Protein AF-M5BL30-F1 (afdb_monomer_lite)

Structure (mmCIF, N/CA/C/O backbone):
data_AF-M5BL30-F1
#
_entry.id   AF-M5BL30-F1
#
loop_
_atom_site.group_PDB
_atom_site.id
_atom_site.type_symbol
_atom_site.label_atom_id
_atom_site.label_alt_id
_atom_site.label_comp_id
_atom_site.label_asym_id
_atom_site.label_entity_id
_atom_site.label_seq_id
_atom_site.pdbx_PDB_ins_code
_atom_site.Cartn_x
_atom_site.Cartn_y
_atom_site.Cartn_z
_atom_site.occupancy
_atom_site.B_iso_or_equiv
_atom_site.auth_seq_id
_atom_site.auth_comp_id
_atom_site.auth_asym_id
_atom_site.auth_atom_id
_atom_site.pdbx_PDB_model_num
ATOM 1 N N . MET A 1 1 ? 35.097 -6.570 -5.858 1.00 52.31 1 MET A N 1
ATOM 2 C CA . MET A 1 1 ? 33.820 -5.839 -6.022 1.00 52.31 1 MET A CA 1
ATOM 3 C C . MET A 1 1 ? 34.063 -4.406 -5.584 1.00 52.31 1 MET A C 1
ATOM 5 O O . MET A 1 1 ? 34.631 -4.227 -4.517 1.00 52.31 1 MET A O 1
ATOM 9 N N . ASN A 1 2 ? 33.732 -3.412 -6.411 1.00 63.06 2 ASN A N 1
ATOM 10 C CA . ASN A 1 2 ? 33.927 -2.003 -6.051 1.00 63.06 2 ASN A CA 1
ATOM 11 C C . ASN A 1 2 ? 32.911 -1.601 -4.976 1.00 63.06 2 ASN A C 1
ATOM 13 O O . ASN A 1 2 ? 31.723 -1.885 -5.130 1.00 63.06 2 ASN A O 1
ATOM 17 N N . SER A 1 3 ? 33.374 -0.952 -3.908 1.00 68.62 3 SER A N 1
ATOM 18 C CA . SER A 1 3 ? 32.502 -0.424 -2.857 1.00 68.62 3 SER A CA 1
ATOM 19 C C . SER A 1 3 ? 31.515 0.599 -3.439 1.00 68.62 3 SER A C 1
ATOM 21 O O . SER A 1 3 ? 31.918 1.400 -4.291 1.00 68.62 3 SER A O 1
ATOM 23 N N . PRO A 1 4 ? 30.239 0.609 -3.010 1.00 81.81 4 PRO A N 1
ATOM 24 C CA . PRO A 1 4 ? 29.273 1.578 -3.508 1.00 81.81 4 PRO A CA 1
ATOM 25 C C . PRO A 1 4 ? 29.688 2.996 -3.106 1.00 81.81 4 PRO A C 1
ATOM 27 O O . PRO A 1 4 ? 30.114 3.235 -1.975 1.00 81.81 4 PRO A O 1
ATOM 30 N N . ALA A 1 5 ? 29.543 3.948 -4.028 1.00 87.69 5 ALA A N 1
ATOM 31 C CA . ALA A 1 5 ? 29.752 5.356 -3.717 1.00 87.69 5 ALA A CA 1
ATOM 32 C C . ALA A 1 5 ? 28.683 5.852 -2.718 1.00 87.69 5 ALA A C 1
ATOM 34 O O . ALA A 1 5 ? 27.534 5.403 -2.789 1.00 87.69 5 ALA A O 1
ATOM 35 N N . PRO A 1 6 ? 29.026 6.779 -1.805 1.00 92.19 6 PRO A N 1
ATOM 36 C CA . PRO A 1 6 ? 28.062 7.348 -0.871 1.00 92.19 6 PRO A CA 1
ATOM 37 C C . PRO A 1 6 ? 26.966 8.132 -1.604 1.00 92.19 6 PRO A C 1
ATOM 39 O O . PRO A 1 6 ? 27.217 8.819 -2.598 1.00 92.19 6 PRO A O 1
ATOM 42 N N . ASP A 1 7 ? 25.741 8.054 -1.087 1.00 90.81 7 ASP A N 1
ATOM 43 C CA . ASP A 1 7 ? 24.611 8.844 -1.564 1.00 90.81 7 ASP A CA 1
ATOM 44 C C . ASP A 1 7 ? 24.897 10.342 -1.384 1.00 90.81 7 ASP A C 1
ATOM 46 O O . ASP A 1 7 ? 25.247 10.800 -0.297 1.00 90.81 7 ASP A O 1
ATOM 50 N N . LYS A 1 8 ? 24.721 11.131 -2.449 1.00 93.19 8 LYS A N 1
ATOM 51 C CA . LYS A 1 8 ? 25.071 12.562 -2.453 1.00 93.19 8 LYS A CA 1
ATOM 52 C C . LYS A 1 8 ? 24.226 13.412 -1.497 1.00 93.19 8 LYS A C 1
ATOM 54 O O . LYS A 1 8 ? 24.670 14.488 -1.111 1.00 93.19 8 LYS A O 1
ATOM 59 N N . ARG A 1 9 ? 23.009 12.981 -1.147 1.00 93.50 9 ARG A N 1
ATOM 60 C CA . ARG A 1 9 ? 22.112 13.721 -0.242 1.00 93.50 9 ARG A CA 1
ATOM 61 C C . ARG A 1 9 ? 22.415 13.434 1.221 1.00 93.50 9 ARG A C 1
ATOM 63 O O . ARG A 1 9 ? 22.217 14.319 2.046 1.00 93.50 9 ARG A O 1
ATOM 70 N N . THR A 1 10 ? 22.811 12.206 1.557 1.00 93.88 10 THR A N 1
ATOM 71 C CA . THR A 1 10 ? 22.962 11.787 2.963 1.00 93.88 10 THR A CA 1
ATOM 72 C C . THR A 1 10 ? 24.403 11.510 3.377 1.00 93.88 10 THR A C 1
ATOM 74 O O . THR A 1 10 ? 24.669 11.410 4.573 1.00 93.88 10 THR A O 1
ATOM 77 N N . GLY A 1 11 ? 25.321 11.358 2.418 1.00 94.19 11 GLY A N 1
ATOM 78 C CA . GLY A 1 11 ? 26.706 10.940 2.644 1.00 94.19 11 GLY A CA 1
ATOM 79 C C . GLY A 1 11 ? 26.853 9.476 3.072 1.00 94.19 11 GLY A C 1
ATOM 80 O O . GLY A 1 11 ? 27.962 9.039 3.369 1.00 94.19 11 GLY A O 1
ATOM 81 N N . LYS A 1 12 ? 25.756 8.709 3.129 1.00 94.12 12 LYS A N 1
ATOM 82 C CA . LYS A 1 12 ? 25.752 7.317 3.596 1.00 94.12 12 LYS A CA 1
ATOM 83 C C . LYS A 1 12 ? 25.902 6.348 2.430 1.00 94.12 12 LYS A C 1
ATOM 85 O O . LYS A 1 12 ? 25.410 6.603 1.334 1.00 94.12 12 LYS A O 1
ATOM 90 N N . ILE A 1 13 ? 26.542 5.213 2.687 1.00 93.81 13 ILE A N 1
ATOM 91 C CA . ILE A 1 13 ? 26.567 4.081 1.759 1.00 93.81 13 ILE A CA 1
ATOM 92 C C . ILE A 1 13 ? 25.325 3.231 2.027 1.00 93.81 13 ILE A C 1
ATOM 94 O O . ILE A 1 13 ? 25.030 2.906 3.177 1.00 93.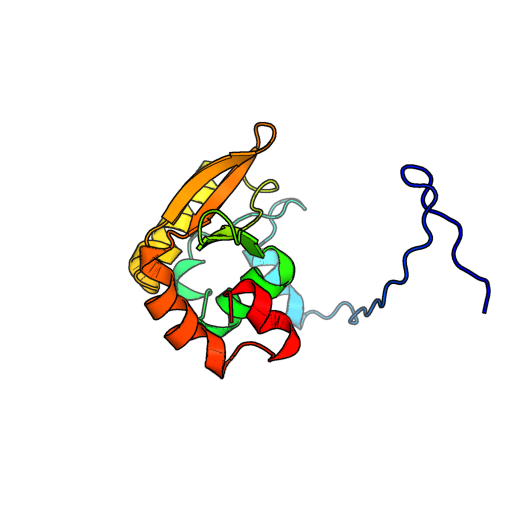81 13 ILE A O 1
ATOM 98 N N . TYR A 1 14 ? 24.600 2.892 0.965 1.00 90.81 14 TYR A N 1
ATOM 99 C CA . TYR A 1 14 ? 23.447 2.002 1.022 1.00 90.81 14 TYR A CA 1
ATOM 100 C C . TYR A 1 14 ? 23.737 0.752 0.208 1.00 90.81 14 TYR A C 1
ATOM 102 O O . TYR A 1 14 ? 24.211 0.831 -0.926 1.00 90.81 14 TYR A O 1
ATOM 110 N N . GLU A 1 15 ? 23.405 -0.397 0.778 1.00 91.94 15 GLU A N 1
ATOM 111 C CA . GLU A 1 15 ? 23.426 -1.667 0.070 1.00 91.94 15 GLU A CA 1
ATOM 112 C C . GLU A 1 15 ? 22.029 -1.962 -0.471 1.00 91.94 15 GLU A C 1
ATOM 114 O O . GLU A 1 15 ? 21.008 -1.622 0.131 1.00 91.94 15 GLU A O 1
ATOM 119 N N . THR A 1 16 ? 21.958 -2.544 -1.662 1.00 90.44 16 THR A N 1
ATOM 120 C CA . THR A 1 16 ? 20.689 -2.897 -2.298 1.00 90.44 16 THR A CA 1
ATOM 121 C C . THR A 1 16 ? 20.877 -4.174 -3.086 1.00 90.44 16 THR A C 1
ATOM 123 O O . THR A 1 16 ? 21.821 -4.297 -3.864 1.00 90.44 16 THR A O 1
ATOM 126 N N . ILE A 1 17 ? 19.943 -5.101 -2.918 1.00 92.81 17 ILE A N 1
ATOM 127 C CA . ILE A 1 17 ? 19.846 -6.301 -3.741 1.00 92.81 17 ILE A CA 1
ATOM 128 C C . ILE A 1 17 ? 18.847 -6.002 -4.855 1.00 92.81 17 ILE A C 1
ATOM 130 O O . ILE A 1 17 ? 17.777 -5.448 -4.605 1.00 92.81 17 ILE A O 1
ATOM 134 N N . ARG A 1 18 ? 19.208 -6.335 -6.095 1.00 93.88 18 ARG A N 1
ATOM 135 C CA . ARG A 1 18 ? 18.332 -6.169 -7.257 1.00 93.88 18 ARG A CA 1
ATOM 136 C C . ARG A 1 18 ? 18.212 -7.483 -8.001 1.00 93.88 18 ARG A C 1
ATOM 138 O O . ARG A 1 18 ? 19.189 -8.210 -8.147 1.00 93.88 18 ARG A O 1
ATOM 145 N N . PHE A 1 19 ? 17.012 -7.735 -8.493 1.00 95.31 19 PHE A N 1
ATOM 146 C CA . PHE A 1 19 ? 16.685 -8.870 -9.334 1.00 95.31 19 PHE A CA 1
ATOM 147 C C . PHE A 1 19 ? 15.793 -8.379 -10.473 1.00 95.31 19 PHE A C 1
ATOM 149 O O . PHE A 1 19 ? 14.925 -7.534 -10.254 1.00 95.31 19 PHE A O 1
ATOM 156 N N . TYR A 1 20 ? 16.017 -8.902 -11.674 1.00 95.19 20 TYR A N 1
ATOM 157 C CA . TYR A 1 20 ? 15.237 -8.573 -12.860 1.00 95.19 20 TYR A CA 1
ATOM 158 C C . TYR A 1 20 ? 14.807 -9.866 -13.545 1.00 95.19 20 TYR A C 1
ATOM 160 O O . TYR A 1 20 ? 15.606 -10.791 -13.689 1.00 95.19 20 TYR A O 1
ATOM 168 N N . THR A 1 21 ? 13.549 -9.921 -13.972 1.00 96.31 21 THR A N 1
ATOM 169 C CA . THR A 1 21 ? 13.048 -10.987 -14.840 1.00 96.31 21 THR A CA 1
ATOM 170 C C . THR A 1 21 ? 13.376 -10.676 -16.300 1.00 96.31 21 THR A C 1
ATOM 172 O O . THR A 1 21 ? 13.633 -9.527 -16.662 1.00 96.31 21 THR A O 1
ATOM 175 N N . PHE A 1 22 ? 13.316 -11.690 -17.166 1.00 97.12 22 PHE A N 1
ATOM 176 C CA . PHE A 1 22 ? 13.233 -11.449 -18.606 1.00 97.12 22 PHE A CA 1
ATOM 177 C C . PHE A 1 22 ? 11.905 -10.769 -18.956 1.00 97.12 22 PHE A C 1
ATOM 179 O O . PHE A 1 22 ? 10.878 -11.019 -18.318 1.00 97.12 22 PHE A O 1
ATOM 186 N N . SER A 1 23 ? 11.922 -9.936 -19.993 1.00 96.00 23 SER A N 1
ATOM 187 C CA . SER A 1 23 ? 10.707 -9.384 -20.591 1.00 96.00 23 SER A CA 1
ATOM 188 C C . SER A 1 23 ? 10.037 -10.472 -21.426 1.00 96.00 23 SER A C 1
ATOM 190 O O . SER A 1 23 ? 10.526 -10.827 -22.496 1.00 96.00 23 SER A O 1
ATOM 192 N N . LEU A 1 24 ? 8.956 -11.045 -20.900 1.00 97.06 24 LEU A N 1
ATOM 193 C CA . LEU A 1 24 ? 8.238 -12.167 -21.501 1.00 97.06 24 LEU A CA 1
ATOM 194 C C . LEU A 1 24 ? 6.766 -11.794 -21.744 1.00 97.06 24 LEU A C 1
ATOM 196 O O . LEU A 1 24 ? 6.182 -11.131 -20.884 1.00 97.06 24 LEU A O 1
ATOM 200 N N . PRO A 1 25 ? 6.132 -12.290 -22.828 1.00 97.56 25 PRO A N 1
ATOM 201 C CA . PRO A 1 25 ? 4.734 -11.973 -23.154 1.00 97.56 25 PRO A CA 1
ATOM 202 C C . PRO A 1 25 ? 3.714 -12.348 -22.070 1.00 97.56 25 PRO A C 1
ATOM 204 O O . PRO A 1 25 ? 2.618 -11.802 -22.013 1.00 97.56 25 PRO A O 1
ATOM 207 N N . CYS A 1 26 ? 4.054 -13.264 -21.156 1.00 96.56 26 CYS A N 1
ATOM 208 C CA . CYS A 1 26 ? 3.176 -13.609 -20.037 1.00 96.56 26 CYS A CA 1
ATOM 209 C C . CYS A 1 26 ? 2.908 -12.427 -19.085 1.00 96.56 26 CYS A C 1
ATOM 211 O O . CYS A 1 26 ? 1.920 -12.457 -18.349 1.00 96.56 26 CYS A O 1
ATOM 213 N N . PHE A 1 27 ? 3.742 -11.381 -19.115 1.00 9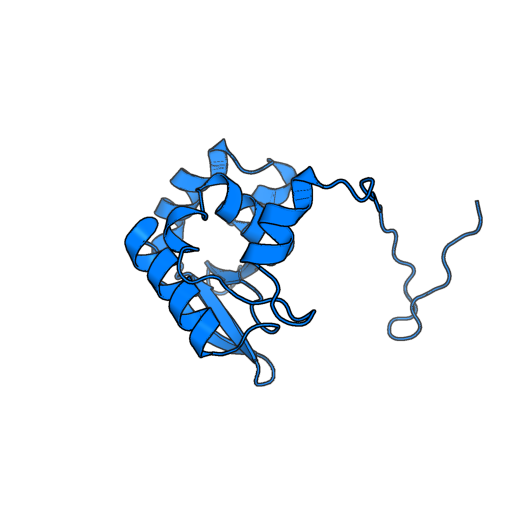6.69 27 PHE A N 1
ATOM 214 C CA . PHE A 1 27 ? 3.536 -10.156 -18.344 1.00 96.69 27 PHE A CA 1
ATOM 215 C C . PHE A 1 27 ? 2.665 -9.116 -19.063 1.00 96.69 27 PHE A C 1
ATOM 217 O O . PHE A 1 27 ? 2.222 -8.171 -18.407 1.00 96.69 27 PHE A O 1
ATOM 224 N N . ASP A 1 28 ? 2.353 -9.290 -20.352 1.00 96.19 28 ASP A N 1
ATOM 225 C CA . ASP A 1 28 ? 1.588 -8.308 -21.137 1.00 96.19 28 ASP A CA 1
ATOM 226 C C . ASP A 1 28 ? 0.191 -8.085 -20.555 1.00 96.19 28 ASP A C 1
ATOM 228 O O . ASP A 1 28 ? -0.286 -6.956 -20.481 1.00 96.19 28 ASP A O 1
ATOM 232 N N . ASN A 1 29 ? -0.440 -9.145 -20.040 1.00 95.75 29 ASN A N 1
ATOM 233 C CA . ASN A 1 29 ? -1.732 -9.037 -19.362 1.00 95.75 29 ASN A CA 1
ATOM 234 C C . ASN A 1 29 ? -1.664 -8.099 -18.146 1.00 95.75 29 ASN A C 1
ATOM 236 O O . ASN A 1 29 ? -2.560 -7.284 -17.945 1.00 95.75 29 ASN A O 1
ATOM 240 N N . LEU A 1 30 ? -0.595 -8.179 -17.346 1.00 95.88 30 LEU A N 1
ATOM 241 C CA . LEU A 1 30 ? -0.405 -7.286 -16.200 1.00 95.88 30 LEU A CA 1
ATOM 242 C C . LEU A 1 30 ? -0.061 -5.866 -16.654 1.00 95.88 30 LEU A C 1
ATOM 244 O O . LEU A 1 30 ? -0.581 -4.905 -16.089 1.00 95.88 30 LEU A O 1
ATOM 248 N N . LEU A 1 31 ? 0.780 -5.726 -17.680 1.00 96.56 31 LEU A N 1
ATOM 249 C CA . LEU A 1 31 ? 1.125 -4.427 -18.248 1.00 96.56 31 LEU A CA 1
ATOM 250 C C . LEU A 1 31 ? -0.134 -3.698 -18.735 1.00 96.56 31 LEU A C 1
ATOM 252 O O . LEU A 1 31 ? -0.394 -2.585 -18.293 1.00 96.56 31 LEU A O 1
ATOM 256 N N . ASN A 1 32 ? -0.952 -4.353 -19.557 1.00 96.19 32 ASN A N 1
ATOM 257 C CA . ASN A 1 32 ? -2.155 -3.770 -20.154 1.00 96.19 32 ASN A CA 1
ATOM 258 C C . ASN A 1 32 ? -3.241 -3.431 -19.121 1.00 96.19 32 ASN A C 1
ATOM 260 O O . ASN A 1 32 ? -4.027 -2.513 -19.338 1.00 96.19 32 ASN A O 1
ATOM 264 N N . LEU A 1 33 ? -3.295 -4.148 -17.993 1.00 97.19 33 LEU A N 1
ATOM 265 C CA . LEU A 1 33 ? -4.229 -3.842 -16.903 1.00 97.19 33 LEU A CA 1
ATOM 266 C C . LEU A 1 33 ? -3.811 -2.603 -16.108 1.00 97.19 33 LEU A C 1
ATOM 268 O O . LEU A 1 33 ? -4.657 -1.805 -15.714 1.00 97.19 33 LEU A O 1
ATOM 272 N N . PHE A 1 34 ? -2.517 -2.457 -15.829 1.00 97.62 34 PHE A N 1
ATOM 273 C CA . PHE A 1 34 ? -2.024 -1.446 -14.894 1.00 97.62 34 PHE A CA 1
ATOM 274 C C . PHE A 1 34 ? -1.364 -0.248 -15.570 1.00 97.62 34 PHE A C 1
ATOM 276 O O . PHE A 1 34 ? -0.990 0.680 -14.859 1.00 97.62 34 PHE A O 1
ATOM 283 N N . TYR A 1 35 ? -1.198 -0.242 -16.893 1.00 97.38 35 TYR A N 1
ATOM 284 C CA . TYR A 1 35 ? -0.565 0.851 -17.625 1.00 97.38 35 TYR A CA 1
ATOM 285 C C . TYR A 1 35 ? -1.411 1.292 -18.815 1.00 97.38 35 TYR A C 1
ATOM 287 O O . TYR A 1 35 ? -1.810 0.486 -19.649 1.00 97.38 35 TYR A O 1
ATOM 295 N N . LEU A 1 36 ? -1.603 2.604 -18.925 1.00 95.44 36 LEU A N 1
ATOM 296 C CA . LEU A 1 36 ? -2.165 3.262 -20.098 1.00 95.44 36 LEU A CA 1
ATOM 297 C C . LEU A 1 36 ? -1.183 4.343 -20.542 1.00 95.44 36 LEU A C 1
ATOM 299 O O . LEU A 1 36 ? -0.751 5.155 -19.724 1.00 95.44 36 LEU A O 1
ATOM 303 N N . GLU A 1 37 ? -0.786 4.317 -21.816 1.00 94.81 37 GLU A N 1
ATOM 304 C CA . GLU A 1 37 ? 0.146 5.297 -22.403 1.00 94.81 37 GLU A CA 1
ATOM 305 C C . GLU A 1 37 ? 1.456 5.450 -21.597 1.00 94.81 37 GLU A C 1
ATOM 307 O O . GLU A 1 37 ? 1.968 6.545 -21.373 1.00 94.81 37 GLU A O 1
ATOM 312 N N . GLY A 1 38 ? 1.996 4.330 -21.099 1.00 93.56 38 GLY A N 1
ATOM 313 C CA . GLY A 1 38 ? 3.234 4.305 -20.308 1.00 93.56 38 GLY A CA 1
ATOM 314 C C . GLY A 1 38 ? 3.090 4.805 -18.866 1.00 93.56 38 GLY A C 1
ATOM 315 O O . GLY A 1 38 ? 4.064 4.785 -18.109 1.00 93.56 38 GLY A O 1
ATOM 316 N N . LYS A 1 39 ? 1.887 5.207 -18.442 1.00 95.75 39 LYS A N 1
ATOM 317 C CA . LYS A 1 39 ? 1.601 5.650 -17.078 1.00 95.75 39 LYS A CA 1
ATOM 318 C C . LYS A 1 39 ? 0.860 4.566 -16.302 1.00 95.75 39 LYS A C 1
ATOM 320 O O . LYS A 1 39 ? -0.150 4.042 -16.761 1.00 95.75 39 LYS A O 1
ATOM 325 N N . LYS A 1 40 ? 1.347 4.269 -15.094 1.00 96.56 40 LYS A N 1
ATOM 326 C CA . LYS A 1 40 ? 0.677 3.340 -14.180 1.00 96.56 40 LYS A CA 1
ATOM 327 C C . LYS A 1 40 ? -0.656 3.925 -13.706 1.00 96.56 40 LYS A C 1
ATOM 329 O O . LYS A 1 40 ? -0.695 5.097 -13.328 1.00 96.56 40 LYS A O 1
ATOM 334 N N . LEU A 1 41 ? -1.693 3.096 -13.671 1.00 97.06 41 LEU A N 1
ATOM 335 C CA . LEU A 1 41 ? -3.013 3.411 -13.140 1.00 97.06 41 LEU A CA 1
ATOM 336 C C . LEU A 1 41 ? -3.569 2.287 -12.258 1.00 97.06 41 LEU A C 1
ATOM 338 O O . LEU A 1 41 ? -3.015 1.185 -12.208 1.00 97.06 41 LEU A O 1
ATOM 342 N N . ILE A 1 42 ? -4.672 2.567 -11.567 1.00 97.88 42 ILE A N 1
ATOM 343 C CA . ILE A 1 42 ? -5.467 1.553 -10.862 1.00 97.88 42 ILE A CA 1
ATOM 344 C C . ILE A 1 42 ? -6.627 1.078 -11.754 1.00 97.88 42 ILE A C 1
ATOM 346 O O . ILE A 1 42 ? -7.496 1.890 -12.078 1.00 97.88 42 ILE A O 1
ATOM 350 N N . PRO A 1 43 ? -6.683 -0.210 -12.149 1.00 96.88 43 PRO A N 1
ATOM 351 C CA . PRO A 1 43 ? -7.747 -0.704 -13.016 1.00 96.88 43 PRO A CA 1
ATOM 352 C C . PRO A 1 43 ? -9.090 -0.778 -12.284 1.00 96.88 43 PRO A C 1
ATOM 354 O O . PRO A 1 43 ? -9.149 -1.034 -11.081 1.00 96.88 43 PRO A O 1
ATOM 357 N N . GLY A 1 44 ? -10.191 -0.627 -13.024 1.00 94.25 44 GLY A N 1
ATOM 358 C CA . GLY A 1 44 ? -11.545 -0.668 -12.456 1.00 94.25 44 GLY A CA 1
ATOM 359 C C . GLY A 1 44 ? -11.910 -2.006 -11.796 1.00 94.25 44 GLY A C 1
ATOM 360 O O . GLY A 1 44 ? -12.692 -2.027 -10.852 1.00 94.25 44 GLY A O 1
ATOM 361 N N . ASN A 1 45 ? -11.295 -3.112 -12.228 1.00 96.31 45 ASN A N 1
ATOM 362 C CA . ASN A 1 45 ? -11.477 -4.448 -11.650 1.00 96.31 45 ASN A CA 1
ATOM 363 C C . ASN A 1 45 ? -10.454 -4.781 -10.545 1.00 96.31 45 ASN A C 1
ATOM 365 O O . ASN A 1 45 ? -10.290 -5.948 -10.186 1.00 96.31 45 ASN A O 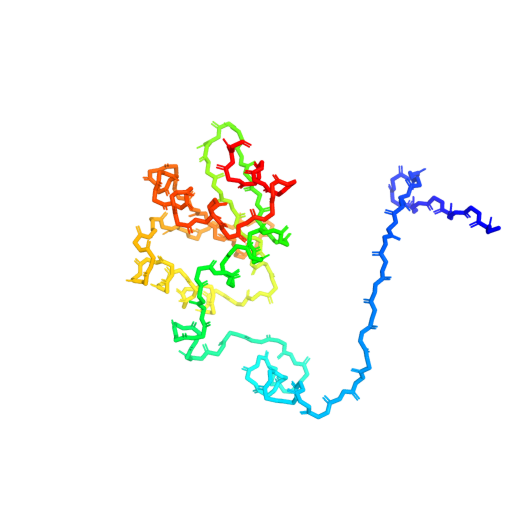1
ATOM 369 N N . ILE A 1 46 ? -9.752 -3.790 -9.976 1.00 98.19 46 ILE A N 1
ATOM 370 C CA . ILE A 1 46 ? -8.781 -4.031 -8.892 1.00 98.19 46 ILE A CA 1
ATOM 371 C C . ILE A 1 46 ? -9.418 -4.734 -7.684 1.00 98.19 46 ILE A C 1
ATOM 373 O O . ILE A 1 46 ? -8.749 -5.497 -6.988 1.00 98.19 46 ILE A O 1
ATOM 377 N N . GLY A 1 47 ? -10.722 -4.528 -7.475 1.00 97.88 47 GLY A N 1
ATOM 378 C CA . GLY A 1 47 ? -11.516 -5.241 -6.479 1.00 97.88 47 GLY A CA 1
ATOM 379 C C . GLY A 1 47 ? -11.497 -6.754 -6.673 1.00 97.88 47 GLY A C 1
ATOM 380 O O . GLY A 1 47 ? -11.381 -7.475 -5.689 1.00 97.88 47 GLY A O 1
ATOM 381 N N . ASP A 1 48 ? -11.509 -7.249 -7.907 1.00 97.31 48 ASP A N 1
ATOM 382 C CA . ASP A 1 48 ? -11.461 -8.684 -8.199 1.00 97.31 48 ASP A CA 1
ATOM 383 C C . ASP A 1 48 ? -10.029 -9.214 -8.073 1.00 97.31 48 ASP A C 1
ATOM 385 O O . ASP A 1 48 ? -9.790 -10.234 -7.421 1.00 97.31 48 ASP A O 1
ATOM 389 N N . LEU A 1 49 ? -9.067 -8.459 -8.613 1.00 97.69 49 LEU A N 1
ATOM 390 C CA . LEU A 1 49 ? -7.655 -8.845 -8.694 1.00 97.69 49 LEU A CA 1
ATOM 391 C C . LEU A 1 49 ? -6.942 -8.878 -7.333 1.00 97.69 49 LEU A C 1
ATOM 393 O O . LEU A 1 49 ? -6.074 -9.723 -7.109 1.00 97.69 49 LEU A O 1
ATOM 397 N N . LEU A 1 50 ? -7.263 -7.955 -6.420 1.00 98.38 50 LEU A N 1
ATOM 398 C CA . LEU A 1 50 ? -6.522 -7.806 -5.167 1.00 98.38 50 LEU A CA 1
ATOM 399 C C . LEU A 1 50 ? -6.900 -8.909 -4.167 1.00 98.38 50 LEU A C 1
ATOM 401 O O . LEU A 1 50 ? -7.972 -8.878 -3.568 1.00 98.38 50 LEU A O 1
ATOM 405 N N . THR A 1 51 ? -6.020 -9.887 -3.972 1.00 98.38 51 THR A N 1
ATOM 406 C CA . THR A 1 51 ? -6.174 -10.981 -2.993 1.00 98.38 51 THR A CA 1
ATOM 407 C C . THR A 1 51 ? -5.528 -10.630 -1.644 1.00 98.38 51 THR A C 1
ATOM 409 O O . THR A 1 51 ? -4.771 -9.658 -1.573 1.00 98.38 51 THR A O 1
ATOM 412 N N . PRO A 1 52 ? -5.749 -11.415 -0.566 1.00 98.50 52 PRO A N 1
ATOM 413 C CA . PRO A 1 52 ? -5.000 -11.244 0.683 1.00 98.50 52 PRO A CA 1
ATOM 414 C C . PRO A 1 52 ? -3.477 -11.287 0.483 1.00 98.50 52 PRO A C 1
ATOM 416 O O . PRO A 1 52 ? -2.761 -10.456 1.033 1.00 98.50 52 PRO A O 1
ATOM 419 N N . LEU A 1 53 ? -2.976 -12.189 -0.370 1.00 98.44 53 LEU A N 1
ATOM 420 C CA . LEU A 1 53 ? -1.551 -12.254 -0.710 1.00 98.44 53 LEU A CA 1
ATOM 421 C C . LEU A 1 53 ? -1.079 -10.986 -1.442 1.00 98.44 53 LEU A C 1
ATOM 423 O O . LEU A 1 53 ? -0.026 -10.443 -1.117 1.00 98.44 53 LEU A O 1
ATOM 427 N N . GLY A 1 54 ? -1.877 -10.470 -2.382 1.00 98.12 54 GLY A N 1
ATOM 428 C CA . GLY A 1 54 ? -1.588 -9.200 -3.053 1.00 98.12 54 GLY A CA 1
ATOM 429 C C . GLY A 1 54 ? -1.538 -8.016 -2.080 1.00 98.12 54 GLY A C 1
ATOM 430 O O . GLY A 1 54 ? -0.628 -7.192 -2.157 1.00 98.12 54 GLY A O 1
ATOM 431 N N . LEU A 1 55 ? -2.462 -7.961 -1.114 1.00 98.62 55 LEU A N 1
ATOM 432 C CA . LEU A 1 55 ? -2.452 -6.950 -0.053 1.00 98.62 55 LEU A CA 1
ATOM 433 C C . LEU A 1 55 ? -1.227 -7.091 0.865 1.00 98.62 55 LEU A C 1
ATOM 435 O O . LEU A 1 55 ? -0.645 -6.079 1.258 1.00 98.62 55 LEU A O 1
ATOM 439 N N . ALA A 1 56 ? -0.805 -8.321 1.178 1.00 98.56 56 ALA A N 1
ATOM 440 C CA . ALA A 1 56 ? 0.414 -8.566 1.942 1.00 98.56 56 ALA A CA 1
ATOM 441 C C . ALA A 1 56 ? 1.647 -8.015 1.213 1.00 98.56 56 ALA A C 1
ATOM 443 O O . ALA A 1 56 ? 2.380 -7.228 1.809 1.00 98.56 56 ALA A O 1
ATOM 444 N N . TYR A 1 57 ? 1.831 -8.334 -0.075 1.00 98.38 57 TYR A N 1
ATOM 445 C CA . TYR A 1 57 ? 2.933 -7.778 -0.870 1.00 98.38 57 TYR A CA 1
ATOM 446 C C . TYR A 1 57 ? 2.881 -6.254 -0.954 1.00 98.38 57 TYR A C 1
ATOM 448 O O . TYR A 1 57 ? 3.899 -5.591 -0.777 1.00 98.38 57 TYR A O 1
ATOM 456 N N . TRP A 1 58 ? 1.692 -5.679 -1.126 1.00 98.44 58 TRP A N 1
ATOM 457 C CA . TRP A 1 58 ? 1.551 -4.229 -1.167 1.00 98.44 58 TRP A CA 1
ATOM 458 C C . TRP A 1 58 ? 1.961 -3.555 0.155 1.00 98.44 58 TRP A C 1
ATOM 460 O O . TRP A 1 58 ? 2.648 -2.533 0.143 1.00 98.44 58 TRP A O 1
ATOM 470 N N . ILE A 1 59 ? 1.616 -4.141 1.307 1.00 98.50 59 ILE A N 1
ATOM 471 C CA . ILE A 1 59 ? 2.103 -3.665 2.612 1.00 98.50 59 ILE A CA 1
ATOM 472 C C . ILE A 1 59 ? 3.613 -3.892 2.751 1.00 98.50 59 ILE A C 1
ATOM 474 O O . ILE A 1 59 ? 4.310 -3.023 3.281 1.00 98.50 59 ILE A O 1
ATOM 478 N N . CYS A 1 60 ? 4.138 -5.025 2.280 1.00 98.31 60 CYS A N 1
ATOM 479 C CA . CYS A 1 60 ? 5.573 -5.300 2.291 1.00 98.31 60 CYS A CA 1
ATOM 480 C C . CYS A 1 60 ? 6.362 -4.225 1.538 1.00 98.31 60 CYS A C 1
ATOM 482 O O . CYS A 1 60 ? 7.364 -3.752 2.072 1.00 98.31 60 CYS A O 1
ATOM 484 N N . ASP A 1 61 ? 5.868 -3.760 0.397 1.00 97.44 61 ASP A N 1
ATOM 485 C CA . ASP A 1 61 ? 6.544 -2.735 -0.398 1.00 97.44 61 ASP A CA 1
ATOM 486 C C . ASP A 1 61 ? 6.277 -1.331 0.169 1.00 97.44 61 ASP A C 1
ATOM 488 O O . ASP A 1 61 ? 7.168 -0.702 0.748 1.00 97.44 61 ASP A O 1
ATOM 492 N N . ASP A 1 62 ? 5.022 -0.877 0.130 1.00 97.25 62 ASP A N 1
ATOM 493 C CA . ASP A 1 62 ? 4.649 0.528 0.365 1.00 97.25 62 ASP A CA 1
ATOM 494 C C . ASP A 1 62 ? 4.012 0.796 1.737 1.00 97.25 62 ASP A C 1
ATOM 496 O O . ASP A 1 62 ? 3.676 1.943 2.075 1.00 97.25 62 ASP A O 1
ATOM 500 N N . GLY A 1 63 ? 3.836 -0.251 2.544 1.00 97.56 63 GLY A N 1
ATOM 501 C CA . GLY A 1 63 ? 3.274 -0.170 3.885 1.00 97.56 63 GLY A CA 1
ATOM 502 C C . GLY A 1 63 ? 4.254 0.361 4.927 1.00 97.56 63 GLY A C 1
ATOM 503 O O . GLY A 1 63 ? 5.460 0.111 4.886 1.00 97.56 63 GLY A O 1
ATOM 504 N N . CYS A 1 64 ? 3.730 1.080 5.914 1.00 97.25 64 CYS A N 1
ATOM 505 C CA . CYS A 1 64 ? 4.483 1.563 7.064 1.00 97.25 64 CYS A CA 1
ATOM 506 C C . CYS A 1 64 ? 3.604 1.523 8.315 1.00 97.25 64 CYS A C 1
ATOM 508 O O . CYS A 1 64 ? 2.550 2.163 8.360 1.00 97.25 64 CYS A O 1
ATOM 510 N N . PHE A 1 65 ? 4.054 0.802 9.340 1.00 98.31 65 PHE A N 1
ATOM 511 C CA . PHE A 1 65 ? 3.417 0.801 10.649 1.00 98.31 65 PHE A CA 1
ATOM 512 C C . PHE A 1 65 ? 3.912 1.977 11.491 1.00 98.31 65 PHE A C 1
ATOM 514 O O . PHE A 1 65 ? 5.110 2.144 11.718 1.00 98.31 65 PHE A O 1
ATOM 521 N N . CYS A 1 66 ? 2.990 2.797 11.989 1.00 97.62 66 CYS A N 1
ATOM 522 C CA . CYS A 1 66 ? 3.317 3.885 12.899 1.00 97.62 66 CYS A CA 1
ATOM 523 C C . CYS A 1 66 ? 3.078 3.451 14.344 1.00 97.62 66 CYS A C 1
ATOM 525 O O . CYS A 1 66 ? 1.935 3.398 14.791 1.00 97.62 66 CYS A O 1
ATOM 527 N N . GLN A 1 67 ? 4.151 3.243 15.108 1.00 96.31 67 GLN A N 1
ATOM 528 C CA . GLN A 1 67 ? 4.055 2.808 16.505 1.00 96.31 67 GLN A CA 1
ATOM 529 C C . GLN A 1 67 ? 3.239 3.772 17.385 1.00 96.31 67 GLN A C 1
ATOM 531 O O . GLN A 1 67 ? 2.432 3.316 18.189 1.00 96.31 67 GLN A O 1
ATOM 536 N N . LYS A 1 68 ? 3.379 5.093 17.182 1.00 96.75 68 LYS A N 1
ATOM 537 C CA . LYS A 1 68 ? 2.670 6.124 17.967 1.00 96.75 68 LYS A CA 1
ATOM 538 C C . LYS A 1 68 ? 1.155 6.079 17.781 1.00 96.75 68 LYS A C 1
ATOM 540 O O . LYS A 1 68 ? 0.411 6.190 18.743 1.00 96.75 68 LYS A O 1
ATOM 545 N N . SER A 1 69 ? 0.700 5.951 16.534 1.00 96.44 69 SER A N 1
ATOM 546 C CA . SER A 1 69 ? -0.734 5.962 16.219 1.00 96.44 69 SER A CA 1
ATOM 547 C C . SER A 1 69 ? -1.338 4.567 16.103 1.00 96.44 69 SER A C 1
ATOM 549 O O . SER A 1 69 ? -2.551 4.468 15.952 1.00 96.44 69 SER A O 1
ATOM 551 N N . ARG A 1 70 ? -0.506 3.515 16.125 1.00 97.56 70 ARG A N 1
ATOM 552 C CA . ARG A 1 70 ? -0.848 2.113 15.830 1.00 97.56 70 ARG A CA 1
ATOM 553 C C . ARG A 1 70 ? -1.538 1.923 14.469 1.00 97.56 70 ARG A C 1
ATOM 555 O O . ARG A 1 70 ? -2.233 0.939 14.260 1.00 97.56 70 ARG A O 1
ATOM 562 N N . ALA A 1 71 ? -1.389 2.875 13.550 1.00 97.94 71 ALA A N 1
ATOM 563 C CA . ALA A 1 71 ? -1.991 2.820 12.223 1.00 97.94 71 ALA A CA 1
ATOM 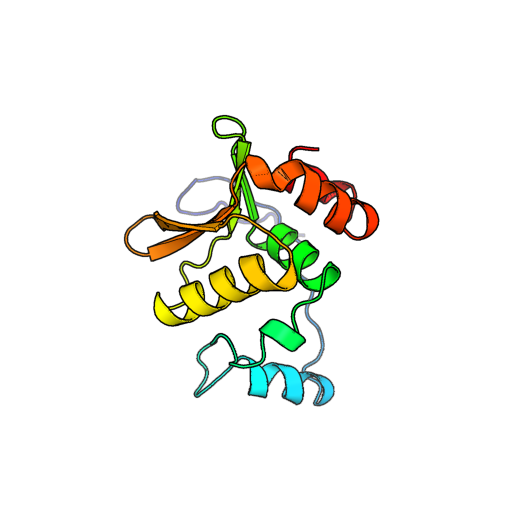564 C C . ALA A 1 71 ? -1.001 2.264 11.200 1.00 97.94 71 ALA A C 1
ATOM 566 O O . ALA A 1 71 ? 0.205 2.517 11.294 1.00 97.94 71 ALA A O 1
ATOM 567 N N . ILE A 1 72 ? -1.526 1.565 10.196 1.00 98.31 72 ILE A N 1
ATOM 568 C CA . ILE A 1 72 ? -0.766 1.196 9.000 1.00 98.31 72 ILE A CA 1
ATOM 569 C C . ILE A 1 72 ? -1.044 2.252 7.941 1.00 98.31 72 ILE A C 1
ATOM 571 O O . ILE A 1 72 ? -2.178 2.688 7.756 1.00 98.31 72 ILE A O 1
ATOM 575 N N . PHE A 1 73 ? -0.009 2.672 7.237 1.00 98.19 73 PHE A N 1
ATOM 576 C CA . PHE A 1 73 ? -0.128 3.612 6.141 1.00 98.19 73 PHE A CA 1
ATOM 577 C C . PHE A 1 73 ? 0.390 2.990 4.851 1.00 98.19 73 PHE A C 1
ATOM 579 O O . PHE A 1 73 ? 1.467 2.401 4.872 1.00 98.19 73 PHE A O 1
ATOM 586 N N . LEU A 1 74 ? -0.317 3.192 3.740 1.00 98.25 74 LEU A N 1
ATOM 587 C CA . LEU A 1 74 ? 0.120 2.785 2.402 1.00 98.25 74 LEU A CA 1
ATOM 588 C C . LEU A 1 74 ? 0.502 4.021 1.595 1.00 98.25 74 LEU A C 1
ATOM 590 O O . LEU A 1 74 ? -0.302 4.949 1.447 1.00 98.25 74 LEU A O 1
ATOM 594 N N . SER A 1 75 ? 1.733 4.046 1.095 1.00 97.25 75 SER A N 1
ATOM 595 C CA . SER A 1 75 ? 2.262 5.152 0.293 1.00 97.25 75 SER A CA 1
ATOM 596 C C . SER A 1 75 ? 1.693 5.107 -1.127 1.00 97.25 75 SER A C 1
ATOM 598 O O . SER A 1 75 ? 2.187 4.396 -1.988 1.00 97.25 75 SER A O 1
ATOM 600 N N . THR A 1 76 ? 0.629 5.872 -1.380 1.00 96.81 76 THR A N 1
ATOM 601 C CA . THR A 1 76 ? -0.078 5.924 -2.677 1.00 96.81 76 THR A CA 1
ATOM 602 C C . THR A 1 76 ? 0.171 7.217 -3.448 1.00 96.81 76 THR A C 1
ATOM 604 O O . THR A 1 76 ? -0.602 7.601 -4.321 1.00 96.81 76 THR A O 1
ATOM 607 N N . ASN A 1 77 ? 1.261 7.913 -3.136 1.00 94.44 77 ASN A N 1
ATOM 608 C CA . ASN A 1 77 ? 1.557 9.254 -3.637 1.00 94.44 77 ASN A CA 1
ATOM 609 C C . ASN A 1 77 ? 1.850 9.326 -5.150 1.00 94.44 77 ASN A C 1
ATOM 611 O O . ASN A 1 77 ? 2.074 10.415 -5.676 1.00 94.44 77 ASN A O 1
ATOM 615 N N . SER A 1 78 ? 1.906 8.188 -5.839 1.00 94.44 78 SER A N 1
ATOM 616 C CA . SER A 1 78 ? 2.072 8.105 -7.295 1.00 94.44 78 SER A CA 1
ATOM 617 C C . SER A 1 78 ? 0.738 8.056 -8.050 1.00 94.44 78 SER A C 1
ATOM 619 O O . SER A 1 78 ? 0.742 8.182 -9.271 1.00 94.44 78 SER A O 1
ATOM 621 N N . PHE A 1 79 ? -0.382 7.900 -7.338 1.00 96.38 79 PHE A N 1
ATOM 622 C CA . PHE A 1 79 ? -1.726 7.817 -7.908 1.00 96.38 79 PHE A CA 1
ATOM 623 C C . PHE A 1 79 ? -2.525 9.100 -7.669 1.00 96.38 79 PHE A C 1
ATOM 625 O O . PHE A 1 79 ? -2.242 9.885 -6.756 1.00 96.38 79 PHE A O 1
ATOM 632 N N . THR A 1 80 ? -3.542 9.311 -8.497 1.00 95.88 80 THR A N 1
ATOM 633 C CA . THR A 1 80 ? -4.510 10.396 -8.326 1.00 95.88 80 THR A CA 1
ATOM 634 C C . THR A 1 80 ? -5.438 10.128 -7.141 1.00 95.88 80 THR A C 1
ATOM 636 O O . THR A 1 80 ? -5.606 8.997 -6.691 1.00 95.88 80 THR A O 1
ATOM 639 N N . LEU A 1 81 ? -6.099 11.172 -6.638 1.00 96.62 81 LEU A N 1
ATOM 640 C CA . LEU A 1 81 ? -7.069 11.017 -5.553 1.00 96.62 81 LEU A CA 1
ATOM 641 C C . LEU A 1 81 ? -8.232 10.084 -5.941 1.00 96.62 81 LEU A C 1
ATOM 643 O O . LEU A 1 81 ? -8.694 9.318 -5.103 1.00 96.62 81 LEU A O 1
ATOM 647 N N . SER A 1 82 ? -8.687 10.121 -7.198 1.00 96.62 82 SER A N 1
ATOM 648 C CA . SER A 1 82 ? -9.755 9.239 -7.694 1.00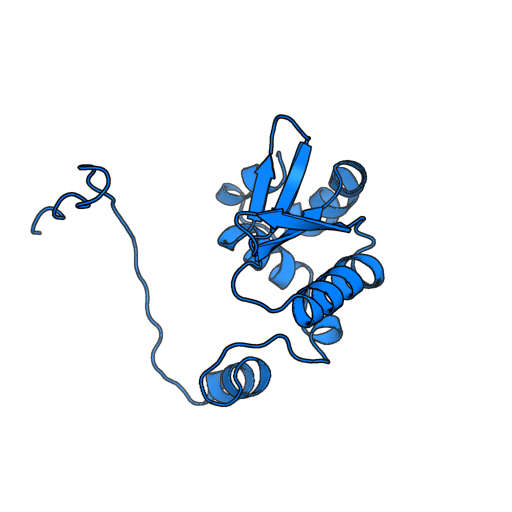 96.62 82 SER A CA 1
ATOM 649 C C . SER A 1 82 ? -9.348 7.766 -7.619 1.00 96.62 82 SER A C 1
ATOM 651 O O . SER A 1 82 ? -10.074 6.961 -7.042 1.00 96.62 82 SER A O 1
ATOM 653 N N . GLU A 1 83 ? -8.143 7.432 -8.078 1.00 97.69 83 GLU A N 1
ATOM 654 C CA . GLU A 1 83 ? -7.598 6.074 -7.987 1.00 97.69 83 GLU A CA 1
ATOM 655 C C . GLU A 1 83 ? -7.420 5.612 -6.536 1.00 97.69 83 GLU A C 1
ATOM 657 O O . GLU A 1 83 ? -7.718 4.469 -6.195 1.00 97.69 83 GLU A O 1
ATOM 662 N N . VAL A 1 84 ? -6.979 6.508 -5.647 1.00 98.06 84 VAL A N 1
ATOM 663 C CA . VAL A 1 84 ? -6.838 6.188 -4.219 1.00 98.06 84 VAL A CA 1
ATOM 664 C C . VAL A 1 84 ? -8.196 5.967 -3.549 1.00 98.06 84 VAL A C 1
ATOM 666 O O . VAL A 1 84 ? -8.292 5.113 -2.669 1.00 98.06 84 VAL A O 1
ATOM 669 N N . ASN A 1 85 ? -9.253 6.665 -3.972 1.00 97.62 85 ASN A N 1
ATOM 670 C CA . ASN A 1 85 ? -10.611 6.377 -3.500 1.00 97.62 85 ASN A CA 1
ATOM 671 C C . ASN A 1 85 ? -11.058 4.964 -3.900 1.00 97.62 85 ASN A C 1
ATOM 673 O O . ASN A 1 85 ? -11.520 4.230 -3.031 1.00 97.62 85 ASN A O 1
ATOM 677 N N . VAL A 1 86 ? -10.813 4.537 -5.147 1.00 98.12 86 VAL A N 1
ATOM 678 C CA . VAL A 1 86 ? -11.098 3.155 -5.588 1.00 98.12 86 VAL A CA 1
ATOM 679 C C . VAL A 1 86 ? -10.384 2.138 -4.692 1.00 98.12 86 VAL A C 1
ATOM 681 O O . VAL A 1 86 ? -10.993 1.177 -4.222 1.00 98.12 86 VAL A O 1
ATOM 684 N N . LEU A 1 87 ? -9.102 2.367 -4.392 1.00 98.44 87 LEU A N 1
ATOM 685 C CA . LEU A 1 87 ? -8.340 1.498 -3.491 1.00 98.44 87 LEU A CA 1
ATOM 686 C C . LEU A 1 87 ? -8.933 1.465 -2.076 1.00 98.44 87 LEU A C 1
ATOM 688 O O . LEU A 1 87 ? -9.040 0.394 -1.481 1.00 98.44 87 LEU A O 1
ATOM 692 N N . VAL A 1 88 ? -9.333 2.615 -1.529 1.00 98.38 88 VAL A N 1
ATOM 693 C CA . VAL A 1 88 ? -9.972 2.697 -0.207 1.00 98.38 88 VAL A CA 1
ATOM 694 C C . VAL A 1 88 ? -11.297 1.941 -0.177 1.00 98.38 88 VAL A C 1
ATOM 696 O O . VAL A 1 88 ? -11.561 1.243 0.805 1.00 98.38 88 VAL A O 1
ATOM 699 N N . ASP A 1 89 ? -12.101 2.038 -1.230 1.00 98.12 89 ASP A N 1
ATOM 700 C CA . ASP A 1 89 ? -13.381 1.339 -1.317 1.00 98.12 89 ASP A CA 1
ATOM 701 C C . ASP A 1 89 ? -13.185 -0.176 -1.405 1.00 98.12 89 ASP A C 1
ATOM 703 O O . ASP A 1 89 ? -13.875 -0.920 -0.708 1.00 98.12 89 ASP A O 1
ATOM 707 N N . VAL A 1 90 ? -12.183 -0.652 -2.150 1.00 98.50 90 VAL A N 1
ATOM 708 C CA . VAL A 1 90 ? -11.824 -2.081 -2.153 1.00 98.50 90 VAL A CA 1
ATOM 709 C C . VAL A 1 90 ? -11.356 -2.541 -0.774 1.00 98.50 90 VAL A C 1
ATOM 711 O O . VAL A 1 90 ? -11.813 -3.578 -0.293 1.00 98.50 90 VAL A O 1
ATOM 714 N N . LEU A 1 91 ? -10.492 -1.775 -0.099 1.00 98.56 91 LEU A N 1
ATOM 715 C CA . LEU A 1 91 ? -10.017 -2.119 1.247 1.00 98.56 91 LEU A CA 1
ATOM 716 C C . LEU A 1 91 ? -11.170 -2.228 2.256 1.00 98.56 91 LEU A C 1
ATOM 718 O O . LEU A 1 91 ? -11.196 -3.155 3.070 1.00 98.56 91 LEU A O 1
ATOM 722 N N . LYS A 1 92 ? -12.145 -1.321 2.170 1.00 98.31 92 LYS A N 1
ATOM 723 C CA . LYS A 1 92 ? -13.348 -1.337 3.009 1.00 98.31 92 LYS A CA 1
ATOM 724 C C . LYS A 1 92 ? -14.262 -2.510 2.681 1.00 98.31 92 LYS A C 1
ATOM 726 O O . LYS A 1 92 ? -14.580 -3.295 3.569 1.00 98.31 92 LYS A O 1
ATOM 731 N N . ASN A 1 93 ? -14.664 -2.638 1.421 1.00 98.00 93 ASN A N 1
ATOM 732 C CA . ASN A 1 93 ? -15.737 -3.544 1.020 1.00 98.00 93 ASN A CA 1
ATOM 733 C C . ASN A 1 93 ? -15.275 -5.003 0.944 1.00 98.00 93 ASN A C 1
ATOM 735 O O . ASN A 1 93 ? -16.017 -5.895 1.342 1.00 98.00 93 ASN A O 1
ATOM 739 N N . LYS A 1 94 ? -14.050 -5.259 0.464 1.00 98.12 94 LYS A N 1
ATOM 740 C CA . LYS A 1 94 ? -13.529 -6.625 0.289 1.00 98.12 94 LYS A CA 1
ATOM 741 C C . LYS A 1 94 ? -12.892 -7.187 1.554 1.00 98.12 94 LYS A C 1
ATOM 743 O O . LYS A 1 94 ? -13.023 -8.375 1.828 1.00 98.12 94 LYS A O 1
ATOM 748 N N . PHE A 1 95 ? -12.181 -6.348 2.306 1.00 98.12 95 PHE A N 1
ATOM 749 C CA . PHE A 1 95 ? -11.373 -6.793 3.446 1.00 98.12 95 PHE A CA 1
ATOM 750 C C . PHE A 1 95 ? -11.902 -6.313 4.803 1.00 98.12 95 PHE A C 1
ATOM 752 O O . PHE A 1 95 ? -11.302 -6.623 5.831 1.00 98.12 95 PHE A O 1
ATOM 759 N N . GLY A 1 96 ? -12.999 -5.548 4.834 1.00 97.94 96 GLY A N 1
ATOM 760 C CA . GLY A 1 96 ? -13.580 -5.038 6.079 1.00 97.94 96 GLY A CA 1
ATOM 761 C C . GLY A 1 96 ? -12.675 -4.040 6.810 1.00 97.94 96 GLY A C 1
ATOM 762 O O . GLY A 1 96 ? -12.746 -3.916 8.036 1.00 97.94 96 GLY A O 1
ATOM 763 N N . LEU A 1 97 ? -11.779 -3.352 6.092 1.00 98.50 97 LEU A N 1
ATOM 764 C CA . LEU A 1 97 ? -10.799 -2.450 6.695 1.00 98.50 97 LEU A CA 1
ATOM 765 C C . LEU A 1 97 ? -11.343 -1.024 6.811 1.00 98.50 97 LEU A C 1
ATOM 767 O O . LEU A 1 97 ? -11.927 -0.462 5.891 1.00 98.50 97 LEU A O 1
ATOM 771 N N . ILE A 1 98 ? -11.088 -0.387 7.948 1.00 98.50 98 ILE A N 1
ATOM 772 C CA . ILE A 1 98 ? -11.458 1.001 8.199 1.00 98.50 98 ILE A CA 1
ATOM 773 C C . ILE A 1 98 ? -10.309 1.878 7.705 1.00 98.50 98 ILE A C 1
ATOM 775 O O . ILE A 1 98 ? -9.275 1.999 8.368 1.00 98.50 98 ILE A O 1
ATOM 779 N N . CYS A 1 99 ? -10.501 2.502 6.544 1.00 97.19 99 CYS A N 1
ATOM 780 C CA . CYS A 1 99 ? -9.483 3.305 5.871 1.00 97.19 99 CYS A CA 1
ATOM 781 C C . CYS A 1 99 ? -9.923 4.762 5.663 1.00 97.19 99 CYS A C 1
ATOM 783 O O . CYS A 1 99 ? -11.083 5.037 5.348 1.00 97.19 99 CYS A O 1
ATOM 785 N N . THR A 1 100 ? -8.972 5.690 5.785 1.00 97.38 100 THR A N 1
ATOM 786 C CA . THR A 1 100 ? -9.116 7.108 5.419 1.00 97.38 100 THR A CA 1
ATOM 787 C C . THR A 1 100 ? -8.004 7.524 4.461 1.00 97.38 100 THR A C 1
ATOM 789 O O . THR A 1 100 ? -6.944 6.898 4.427 1.00 97.38 100 THR A O 1
ATOM 792 N N . ILE A 1 101 ? -8.226 8.595 3.700 1.00 97.81 101 ILE A N 1
ATOM 793 C CA . ILE A 1 101 ? -7.180 9.223 2.887 1.00 97.81 101 ILE A CA 1
ATOM 794 C C . ILE A 1 101 ? -6.614 10.404 3.666 1.00 97.81 101 ILE A C 1
ATOM 796 O O . ILE A 1 101 ? -7.348 11.279 4.120 1.00 97.81 101 ILE A O 1
ATOM 800 N N . ASN A 1 102 ? -5.295 10.427 3.798 1.00 93.50 102 ASN A N 1
ATOM 801 C CA . ASN A 1 102 ? -4.537 11.527 4.367 1.00 93.50 102 ASN A CA 1
ATOM 802 C C . ASN A 1 102 ? -3.674 12.156 3.264 1.00 93.50 102 ASN A C 1
ATOM 804 O O . ASN A 1 102 ? -3.384 11.521 2.250 1.00 93.50 102 ASN A O 1
ATOM 808 N N . SER A 1 103 ? -3.220 13.391 3.473 1.00 91.06 103 SER A N 1
ATOM 809 C CA . SER A 1 103 ? -2.248 14.037 2.588 1.00 91.06 103 SER A CA 1
ATOM 810 C C . SER A 1 103 ? -0.859 14.008 3.217 1.00 91.06 103 SER A C 1
ATOM 812 O O . SER A 1 103 ? -0.697 14.339 4.393 1.00 91.06 103 SER A O 1
ATOM 814 N N . GLN A 1 104 ? 0.148 13.616 2.440 1.00 88.75 104 GLN A N 1
ATOM 815 C CA . GLN A 1 104 ? 1.557 13.750 2.793 1.00 88.75 104 GLN A CA 1
ATOM 816 C C . GLN A 1 104 ? 2.264 14.501 1.665 1.00 88.75 104 GLN A C 1
ATOM 818 O O . GLN A 1 104 ? 2.311 14.025 0.533 1.00 88.75 104 GLN A O 1
ATOM 823 N N . ASN A 1 105 ? 2.805 15.684 1.971 1.00 89.50 105 ASN A N 1
ATOM 824 C CA . ASN A 1 105 ? 3.449 16.573 0.994 1.00 89.50 105 ASN A CA 1
ATOM 825 C C . ASN A 1 105 ? 2.557 16.872 -0.230 1.00 89.50 105 ASN A C 1
ATOM 827 O O . ASN A 1 105 ? 3.024 16.849 -1.366 1.00 89.50 105 ASN A O 1
ATOM 831 N N . GLY A 1 106 ? 1.256 17.087 0.000 1.00 90.94 106 GLY A N 1
ATOM 832 C CA . GLY A 1 106 ? 0.279 17.367 -1.059 1.00 90.94 106 GLY A CA 1
ATOM 833 C C . GLY A 1 106 ? -0.152 16.147 -1.879 1.00 90.94 106 GLY A C 1
ATOM 834 O O . GLY A 1 106 ? -0.906 16.302 -2.834 1.00 90.94 106 GLY A O 1
ATOM 835 N N . LYS A 1 107 ? 0.303 14.939 -1.526 1.00 94.50 107 LYS A N 1
ATOM 836 C CA . LYS A 1 107 ? -0.002 13.700 -2.249 1.00 94.50 107 LYS A CA 1
ATOM 837 C C . LYS A 1 107 ? -0.844 12.744 -1.393 1.00 94.50 107 LYS A C 1
ATOM 839 O O . LYS A 1 107 ? -0.647 12.696 -0.175 1.00 94.50 107 LYS A O 1
ATOM 844 N N . PRO A 1 108 ? -1.774 11.981 -1.996 1.00 96.62 108 PRO A N 1
ATOM 845 C CA . PRO A 1 108 ? -2.679 11.114 -1.251 1.00 96.62 108 PRO A CA 1
ATOM 846 C C . PRO A 1 108 ? -1.949 9.897 -0.673 1.00 96.62 108 PRO A C 1
ATOM 848 O O . PRO A 1 108 ? -1.115 9.269 -1.331 1.00 96.62 108 PRO A O 1
ATOM 851 N N . ARG A 1 109 ? -2.300 9.540 0.560 1.00 96.88 109 ARG A N 1
ATOM 852 C CA . ARG A 1 109 ? -1.790 8.380 1.295 1.00 96.88 109 ARG A CA 1
ATOM 853 C C . ARG A 1 109 ? -2.939 7.694 2.018 1.00 96.88 109 ARG A C 1
ATOM 855 O O . ARG A 1 109 ? -3.711 8.362 2.703 1.00 96.88 109 ARG A O 1
ATOM 862 N N . ILE A 1 110 ? -3.035 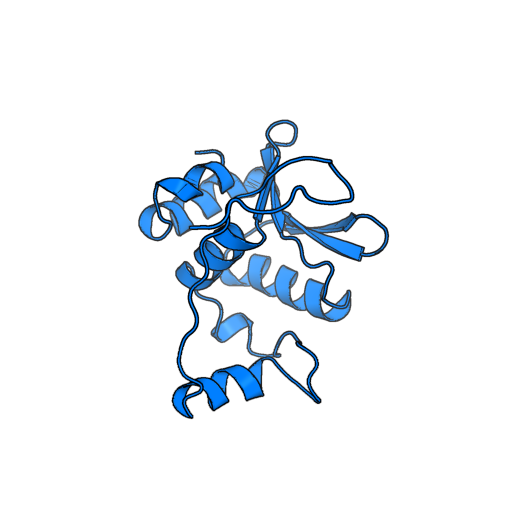6.372 1.927 1.00 98.44 110 ILE A N 1
ATOM 863 C CA . ILE A 1 110 ? -4.068 5.628 2.656 1.00 98.44 110 ILE A CA 1
ATOM 864 C C . ILE A 1 110 ? -3.605 5.409 4.095 1.00 98.44 110 ILE A C 1
ATOM 866 O O . ILE A 1 110 ? -2.471 4.992 4.339 1.00 98.44 110 ILE A O 1
ATOM 870 N N . ARG A 1 111 ? -4.495 5.661 5.053 1.00 98.38 111 ARG A N 1
ATOM 871 C CA . ARG A 1 111 ? -4.335 5.318 6.466 1.00 98.38 111 ARG A CA 1
ATOM 872 C C . ARG A 1 111 ? -5.350 4.245 6.843 1.00 98.38 111 ARG A C 1
ATOM 874 O O . ARG A 1 111 ? -6.553 4.481 6.793 1.00 98.38 111 ARG A O 1
ATOM 881 N N . ILE A 1 112 ? -4.862 3.095 7.285 1.00 98.50 112 ILE A N 1
ATOM 882 C CA . ILE A 1 112 ? -5.651 2.009 7.864 1.00 98.50 112 ILE A CA 1
ATOM 883 C C . ILE A 1 112 ? -5.710 2.220 9.378 1.00 98.50 112 ILE A C 1
ATOM 885 O O . ILE A 1 112 ? -4.688 2.381 10.053 1.00 98.50 112 ILE A O 1
ATOM 889 N N . SER A 1 113 ? -6.927 2.267 9.910 1.00 98.25 113 SER A N 1
ATOM 890 C CA . SER A 1 113 ? -7.194 2.523 11.321 1.00 98.25 113 SER A CA 1
ATOM 891 C C . SER A 1 113 ? -6.621 1.421 12.219 1.00 98.25 113 SER A C 1
ATOM 893 O O . SER A 1 113 ? -6.724 0.245 11.870 1.00 98.25 113 SER A O 1
ATOM 895 N N . PRO A 1 114 ? -6.140 1.758 13.432 1.00 98.00 114 PRO A N 1
ATOM 896 C CA . PRO A 1 114 ? -5.763 0.763 14.437 1.00 98.00 114 PRO A CA 1
ATOM 897 C C . PRO A 1 114 ? -6.891 -0.219 14.766 1.00 98.00 114 PRO A C 1
ATOM 899 O O . PRO A 1 114 ? -6.634 -1.366 15.110 1.00 98.00 114 PRO A O 1
ATOM 902 N N . LYS A 1 115 ? -8.151 0.216 14.613 1.00 98.38 115 LYS A N 1
ATOM 903 C CA . LYS A 1 115 ? -9.340 -0.628 14.808 1.00 98.38 115 LYS A CA 1
ATOM 904 C C . LYS A 1 115 ? -9.383 -1.831 13.858 1.00 98.38 115 LYS A C 1
ATOM 906 O O . LYS A 1 115 ? -10.036 -2.815 14.170 1.00 98.38 115 LYS A O 1
ATOM 911 N N . SER A 1 116 ? -8.685 -1.765 12.725 1.00 98.25 116 SER A N 1
ATOM 912 C CA . SER A 1 116 ? -8.586 -2.862 11.760 1.00 98.25 116 SER A CA 1
ATOM 913 C C . SER A 1 116 ? -7.334 -3.719 11.940 1.00 98.25 116 SER A C 1
ATOM 915 O O . SER A 1 116 ? -7.150 -4.652 11.165 1.00 98.25 116 SER A O 1
ATOM 917 N N . LEU A 1 117 ? -6.486 -3.450 12.946 1.00 97.62 117 LEU A N 1
ATOM 918 C CA . LEU A 1 117 ? -5.298 -4.271 13.203 1.00 97.62 117 LEU A CA 1
ATOM 919 C C . LEU A 1 117 ? -5.628 -5.749 13.457 1.00 97.62 117 LEU A C 1
ATOM 921 O O . LEU A 1 117 ? -4.995 -6.579 12.814 1.00 97.62 117 LEU A O 1
ATOM 925 N N . PRO A 1 118 ? -6.617 -6.115 14.297 1.00 98.12 118 PRO A N 1
ATOM 926 C CA . PRO A 1 118 ? -6.924 -7.530 14.512 1.00 98.12 118 PRO A CA 1
ATOM 927 C C . PRO A 1 118 ? -7.350 -8.235 13.218 1.00 98.12 118 PRO A C 1
ATOM 929 O O . PRO A 1 118 ? -6.896 -9.338 12.928 1.00 98.12 118 PRO A O 1
ATOM 932 N N . VAL A 1 119 ? -8.166 -7.555 12.402 1.00 98.25 119 VAL A N 1
ATOM 933 C CA . VAL A 1 119 ? -8.642 -8.066 11.108 1.00 98.25 119 VAL A CA 1
ATOM 934 C C . VAL A 1 119 ? -7.472 -8.268 10.148 1.00 98.25 119 VAL A C 1
ATOM 936 O O . VAL A 1 119 ? -7.316 -9.345 9.582 1.00 98.25 119 VAL A O 1
ATOM 939 N N . ILE A 1 120 ? -6.619 -7.253 9.983 1.00 97.81 120 ILE A N 1
ATOM 940 C CA . ILE A 1 120 ? -5.526 -7.308 9.010 1.00 97.81 120 ILE A CA 1
ATOM 941 C C . ILE A 1 120 ? -4.410 -8.267 9.443 1.00 97.81 120 ILE A C 1
ATOM 943 O O . ILE A 1 120 ? -3.824 -8.929 8.594 1.00 97.81 120 ILE A O 1
ATOM 947 N N . GLN A 1 121 ? -4.131 -8.384 10.744 1.00 98.19 121 GLN A N 1
ATOM 948 C CA . GLN A 1 121 ? -3.156 -9.341 11.272 1.00 98.19 121 GLN A CA 1
ATOM 949 C C . GLN A 1 121 ? -3.643 -10.773 11.053 1.00 98.19 121 GLN A C 1
ATOM 951 O O . GLN A 1 121 ? -2.922 -11.560 10.451 1.00 98.19 121 GLN A O 1
ATOM 956 N N . SER A 1 122 ? -4.893 -11.081 11.417 1.00 98.25 122 SER A N 1
ATOM 957 C CA . SER A 1 122 ? -5.477 -12.407 11.175 1.00 98.25 122 SER A CA 1
ATOM 958 C C . SER A 1 122 ? -5.517 -12.766 9.685 1.00 98.25 122 SER A C 1
ATOM 960 O O . SER A 1 122 ? -5.258 -13.913 9.328 1.00 98.25 122 SER A O 1
ATOM 962 N N . LEU A 1 123 ? -5.807 -11.790 8.820 1.00 98.12 123 LEU A N 1
ATOM 963 C CA . LEU A 1 123 ? -5.873 -11.990 7.375 1.00 98.12 123 LEU A CA 1
ATOM 964 C C . LEU A 1 123 ? -4.492 -12.212 6.740 1.00 98.12 123 LEU A C 1
ATOM 966 O O . LEU A 1 123 ? -4.368 -13.015 5.815 1.00 98.12 123 LEU A O 1
ATOM 970 N N . LEU A 1 124 ? -3.471 -11.467 7.179 1.00 98.31 124 LEU A N 1
ATOM 971 C CA . LEU A 1 124 ? -2.201 -11.364 6.455 1.00 98.31 124 LEU A CA 1
ATOM 972 C C . LEU A 1 124 ? -1.034 -12.092 7.115 1.00 98.31 124 LEU A C 1
ATOM 974 O O . LEU A 1 124 ? -0.108 -12.472 6.404 1.00 98.31 124 LEU A O 1
ATOM 978 N N . GLU A 1 125 ? -1.048 -12.322 8.426 1.00 97.44 125 GLU A N 1
ATOM 979 C CA . GLU A 1 125 ? 0.039 -13.031 9.112 1.00 97.44 125 GLU A CA 1
ATOM 980 C C . GLU A 1 125 ? 0.369 -14.404 8.487 1.00 97.44 125 GLU A C 1
ATOM 982 O O . GLU A 1 125 ? 1.561 -14.680 8.298 1.00 97.44 125 GLU A O 1
ATOM 987 N N . PRO A 1 126 ? -0.616 -15.244 8.096 1.00 97.44 126 PRO A N 1
ATOM 988 C CA . PRO A 1 126 ? -0.329 -16.558 7.518 1.00 97.44 126 PRO A CA 1
ATOM 989 C C . PRO A 1 126 ? 0.351 -16.499 6.143 1.00 97.44 126 PRO A C 1
ATOM 991 O O . PRO A 1 126 ? 1.065 -17.428 5.778 1.00 97.44 126 PRO A O 1
ATOM 994 N N . VAL A 1 127 ? 0.135 -15.422 5.379 1.00 97.81 127 VAL A N 1
ATOM 995 C CA . VAL A 1 127 ? 0.630 -15.271 3.996 1.00 97.81 127 VAL A CA 1
ATOM 996 C C . VAL A 1 127 ? 1.807 -14.299 3.877 1.00 97.81 127 VAL A C 1
ATOM 998 O O . VAL A 1 127 ? 2.483 -14.272 2.850 1.00 97.81 127 VAL A O 1
ATOM 1001 N N . MET A 1 128 ? 2.068 -13.495 4.911 1.00 97.94 128 MET A N 1
ATOM 1002 C CA . MET A 1 128 ? 3.149 -12.514 4.932 1.00 97.94 128 MET A CA 1
ATOM 1003 C C . MET A 1 128 ? 4.452 -13.146 5.449 1.00 97.94 128 MET A C 1
ATOM 1005 O O . MET A 1 128 ? 4.454 -13.741 6.536 1.00 97.94 128 MET A O 1
ATOM 1009 N N . PRO A 1 129 ? 5.585 -12.961 4.739 1.00 97.00 129 PRO A N 1
ATOM 1010 C CA . PRO A 1 129 ? 6.893 -13.394 5.219 1.00 97.00 129 PRO A CA 1
ATOM 1011 C C . PRO A 1 129 ? 7.175 -12.862 6.625 1.00 97.00 129 PRO A C 1
ATOM 1013 O O . PRO A 1 129 ? 6.969 -11.676 6.894 1.00 97.00 129 PRO A O 1
ATOM 1016 N N . SER A 1 130 ? 7.683 -13.720 7.514 1.00 97.38 130 SER A N 1
ATOM 1017 C CA . SER A 1 130 ? 7.919 -13.380 8.926 1.00 97.38 130 SER A CA 1
ATOM 1018 C C . SER A 1 130 ? 8.752 -12.107 9.101 1.00 97.38 130 SER A C 1
ATOM 1020 O O . SER A 1 130 ? 8.402 -11.255 9.912 1.00 97.38 130 SER A O 1
ATOM 1022 N N . MET A 1 131 ? 9.776 -11.919 8.262 1.00 97.31 131 MET A N 1
ATOM 1023 C CA . MET A 1 131 ? 10.650 -10.738 8.274 1.00 97.31 131 MET A CA 1
ATOM 1024 C C . MET A 1 131 ? 9.939 -9.409 7.967 1.00 97.31 131 MET A C 1
ATOM 1026 O O . MET A 1 131 ? 10.494 -8.354 8.250 1.00 97.31 131 MET A O 1
ATOM 1030 N N . MET A 1 132 ? 8.727 -9.437 7.403 1.00 98.06 132 MET A N 1
ATOM 1031 C CA . MET A 1 132 ? 7.946 -8.239 7.066 1.00 98.06 132 MET A CA 1
ATOM 1032 C C . MET A 1 132 ? 6.786 -7.975 8.033 1.00 98.06 132 MET A C 1
ATOM 1034 O O . MET A 1 132 ? 6.157 -6.919 7.949 1.00 98.06 132 MET A O 1
ATOM 1038 N N . ARG A 1 133 ? 6.517 -8.880 8.985 1.00 97.88 133 ARG A N 1
ATOM 1039 C CA . ARG A 1 133 ? 5.373 -8.778 9.912 1.00 97.88 133 ARG A CA 1
ATOM 1040 C C . ARG A 1 133 ? 5.440 -7.571 10.850 1.00 97.88 133 ARG A C 1
ATOM 1042 O O . ARG A 1 133 ? 4.393 -7.075 11.260 1.00 97.88 133 ARG A O 1
ATOM 1049 N N . PHE A 1 134 ? 6.626 -6.995 11.062 1.00 97.69 134 PHE A N 1
ATOM 1050 C CA . PHE A 1 134 ? 6.777 -5.723 11.779 1.00 97.69 134 PHE A CA 1
ATOM 1051 C C . PHE A 1 134 ? 5.971 -4.578 11.133 1.00 97.69 134 PHE A C 1
ATOM 1053 O O . PHE A 1 134 ? 5.553 -3.643 11.820 1.00 97.69 134 PHE A O 1
ATOM 1060 N N . LYS A 1 135 ? 5.681 -4.654 9.821 1.00 97.88 135 LYS A N 1
ATOM 1061 C CA . LYS A 1 135 ? 4.797 -3.704 9.120 1.00 97.88 135 LYS A CA 1
ATOM 1062 C C . LYS A 1 135 ? 3.311 -3.857 9.478 1.00 97.88 135 LYS A C 1
ATOM 1064 O O . LYS A 1 135 ? 2.520 -2.977 9.143 1.00 97.88 135 LYS A O 1
ATOM 1069 N N . LEU A 1 136 ? 2.940 -4.923 10.184 1.00 97.44 136 LEU A N 1
ATOM 1070 C CA . LEU A 1 136 ? 1.628 -5.127 10.805 1.00 97.44 136 LEU A CA 1
ATOM 1071 C C . LEU A 1 136 ? 1.644 -4.819 12.312 1.00 97.44 136 LEU A C 1
ATOM 1073 O O . LEU A 1 136 ? 0.617 -4.954 12.976 1.00 97.44 136 LEU A O 1
ATOM 1077 N N . GLY A 1 137 ? 2.791 -4.406 12.863 1.00 96.12 137 GLY A N 1
ATOM 1078 C CA . GLY A 1 137 ? 2.969 -4.200 14.300 1.00 96.12 137 GLY A CA 1
ATOM 1079 C C . GLY A 1 137 ? 3.014 -5.496 15.116 1.00 96.12 137 GLY A C 1
ATOM 1080 O O . GLY A 1 137 ? 2.613 -5.454 16.284 1.00 96.12 137 GLY A O 1
ATOM 1081 N N . LEU A 1 138 ? 3.446 -6.594 14.481 1.00 94.44 138 LEU A N 1
ATOM 1082 C CA . LEU A 1 138 ? 3.760 -7.898 15.074 1.00 94.44 138 LEU A CA 1
ATOM 1083 C C . LEU A 1 138 ? 5.270 -8.053 15.288 1.00 94.44 138 LEU A C 1
ATOM 1085 O O . LEU A 1 138 ? 6.031 -7.495 14.461 1.00 94.44 138 LEU A O 1
#

pLDDT: mean 95.69, std 5.81, range [52.31, 98.62]

Organism: Thanatephorus cucumeris (strain AG1-IB / isolate 7/3/14) (NCBI:txid1108050)

Foldseek 3Di:
DDQDQADPVPRHGDDDDDDDDDDDCVCVVVCVQQDDPNAGAQHLCVLVVCDLLNVLVQCLPQWAQDPVQRKIKGPPQSYDPVRVVSVCVSCCPVQVWDWDWDDDPNGTMIITHNVCLVSSCVSRVVNHDPVRCVSSVD

Radius of gyration: 17.07 Å; chains: 1; bounding box: 50×34×41 Å

Sequence (138 aa):
MNSPAPDKRTGKIYETIRFYTFSLPCFDNLLNLFYLEGKKLIPGNIGDLLTPLGLAYWICDDGCFCQKSRAIFLSTNSFTLSEVNVLVDVLKNKFGLICTINSQNGKPRIRISPKSLPVIQSLLEPVMPSMMRFKLGL

Secondary structure (DSSP, 8-state):
-PPPPPPTTT--------------GGGHHHHHHHEETTEE---TTHHHH--HHHHHHHHHHHEEEETTTTEEEE--TTS-HHHHHHHHHHHHHHH---EEEEEETTEEEEEE-GGGHHHHHHHHTTTS-GGGGGGGT-

InterPro domains:
  IPR004860 Homing endonuclease, LAGLIDADG domain [PF03161] (7-117)
  IPR027434 Homing endonuclease [G3DSA:3.10.28.10] (2-40)
  IPR027434 Homing endonuclease [G3DSA:3.10.28.10] (41-138)
  IPR027434 Homing endonuclease [SSF55608] (6-137)